Protein AF-A0A0D3J3M7-F1 (afdb_monomer_lite)

Organism: Emiliania huxleyi (strain CCMP1516) (NCBI:txid280463)

Sequence (146 aa):
MAPLAPAAAAPPARRPPPASMLDPGGGGSFIADHSLLAACAIFLAVKLGLDLFSSPEAFLSELDEGAAAEGKSRGFGWLQADLRMPLPPWAELQEACHLVGTHGGKYMYLCASRDMGYDGCKQSSDFSDYYGKPVYVCSGGEVGGR

Radius of gyration: 28.2 Å; chains: 1; bounding box: 50×69×70 Å

Secondary structure (DSSP, 8-state):
--PPPPPPPPPPPPPPPP---------------HHHHHHHHHHHHHHHHHHHHH-TTSGGGTSSTTT--------S-TTTS-TTSPPPPHHHHHH--EEEEEETTEEEEEESSS-SS-EEEEE-HHHHHHHTS--EEEEEEETT--

Foldseek 3Di:
DDDDDDDDDDDDDDDDDDDDDDDDDDDDDDPDDPVVVVVVVVVVVVVVVVVCVVDVPPPVVPVVVPPDDPPPVPPDADVQFDVVDPDDAPVVLAVDWAFGHDDPQWTKTKHLDDPRPFAPWDWDPRVCVVNVHTIIIGTDDGNPPD

pLDDT: mean 71.22, std 18.06, range [39.09, 94.38]

Structure (mmCIF, N/CA/C/O backbone):
data_AF-A0A0D3J3M7-F1
#
_entry.id   AF-A0A0D3J3M7-F1
#
loop_
_atom_site.group_PDB
_atom_site.id
_atom_site.type_symbol
_atom_site.label_atom_id
_atom_site.label_alt_id
_atom_site.label_comp_id
_atom_site.label_asym_id
_atom_site.label_entity_id
_atom_site.label_seq_id
_atom_site.pdbx_PDB_ins_code
_atom_site.Cartn_x
_atom_site.Cartn_y
_atom_site.Cartn_z
_atom_site.occupancy
_atom_site.B_iso_or_equiv
_atom_site.auth_seq_id
_atom_site.auth_comp_id
_atom_site.auth_asym_id
_atom_site.auth_atom_id
_atom_site.pdbx_PDB_model_num
ATOM 1 N N . MET A 1 1 ? 19.806 20.041 35.105 1.00 49.03 1 MET A N 1
ATOM 2 C CA . MET A 1 1 ? 19.601 18.826 35.921 1.00 49.03 1 MET A CA 1
ATOM 3 C C . MET A 1 1 ? 18.101 18.621 36.050 1.00 49.03 1 MET A C 1
ATOM 5 O O . MET A 1 1 ? 17.471 19.330 36.820 1.00 49.03 1 MET A O 1
ATOM 9 N N . ALA A 1 2 ? 17.524 17.772 35.200 1.00 57.91 2 ALA A N 1
ATOM 10 C CA . ALA A 1 2 ? 16.089 17.491 35.154 1.00 57.91 2 ALA A CA 1
ATOM 11 C C . ALA A 1 2 ? 15.846 16.063 35.682 1.00 57.91 2 ALA A C 1
ATOM 13 O O . ALA A 1 2 ? 16.634 15.178 35.340 1.00 57.91 2 ALA A O 1
ATOM 14 N N . PRO A 1 3 ? 14.829 15.829 36.530 1.00 64.31 3 PRO A N 1
ATOM 15 C CA . PRO A 1 3 ? 14.579 14.510 37.099 1.00 64.31 3 PRO A CA 1
ATOM 16 C C . PRO A 1 3 ? 13.904 13.560 36.096 1.00 64.31 3 PRO A C 1
ATOM 18 O O . PRO A 1 3 ? 12.972 13.928 35.385 1.00 64.31 3 PRO A O 1
ATOM 21 N N . LEU A 1 4 ? 14.408 12.324 36.081 1.00 52.59 4 LEU A N 1
ATOM 22 C CA . LEU A 1 4 ? 13.904 11.159 35.353 1.00 52.59 4 LEU A CA 1
ATOM 23 C C . LEU A 1 4 ? 12.520 10.747 35.880 1.00 52.59 4 LEU A C 1
ATOM 25 O O . LEU A 1 4 ? 12.357 10.520 37.079 1.00 52.59 4 LEU A O 1
ATOM 29 N N . ALA A 1 5 ? 11.541 10.618 34.983 1.00 60.12 5 ALA A N 1
ATOM 30 C CA . ALA A 1 5 ? 10.228 10.052 35.286 1.00 60.12 5 ALA A CA 1
ATOM 31 C C . ALA A 1 5 ? 10.252 8.506 35.194 1.00 60.12 5 ALA A C 1
ATOM 33 O O . ALA A 1 5 ? 10.939 7.964 34.324 1.00 60.12 5 ALA A O 1
ATOM 34 N N . PRO A 1 6 ? 9.523 7.788 36.072 1.00 59.91 6 PRO A N 1
ATOM 35 C CA . PRO A 1 6 ? 9.540 6.328 36.146 1.00 59.91 6 PRO A CA 1
ATOM 36 C C . PRO A 1 6 ? 8.666 5.628 35.090 1.00 59.91 6 PRO A C 1
ATOM 38 O O . PRO A 1 6 ? 7.642 6.139 34.640 1.00 59.91 6 PRO A O 1
ATOM 41 N N . ALA A 1 7 ? 9.104 4.415 34.749 1.00 52.44 7 ALA A N 1
ATOM 42 C CA . ALA A 1 7 ? 8.549 3.493 33.767 1.00 52.44 7 ALA A CA 1
ATOM 43 C C . ALA A 1 7 ? 7.075 3.121 34.017 1.00 52.44 7 ALA A C 1
ATOM 45 O O . ALA A 1 7 ? 6.712 2.640 35.091 1.00 52.44 7 ALA A O 1
ATOM 46 N N . ALA A 1 8 ? 6.244 3.279 32.984 1.00 56.56 8 ALA A N 1
ATOM 47 C CA . ALA A 1 8 ? 4.877 2.775 32.955 1.00 56.56 8 ALA A CA 1
ATOM 48 C C . ALA A 1 8 ? 4.870 1.280 32.589 1.00 56.56 8 ALA A C 1
ATOM 50 O O . ALA A 1 8 ? 5.411 0.867 31.565 1.00 56.56 8 ALA A O 1
ATOM 51 N N . ALA A 1 9 ? 4.267 0.479 33.467 1.00 51.09 9 ALA A N 1
ATOM 52 C CA . ALA A 1 9 ? 4.138 -0.966 33.359 1.00 51.09 9 ALA A CA 1
ATOM 53 C C . ALA A 1 9 ? 3.208 -1.395 32.208 1.00 51.09 9 ALA A C 1
ATOM 55 O O . ALA A 1 9 ? 2.145 -0.813 31.995 1.00 51.09 9 ALA A O 1
ATOM 56 N N . ALA A 1 10 ? 3.608 -2.450 31.496 1.00 59.97 10 ALA A N 1
ATOM 57 C CA . ALA A 1 10 ? 2.855 -3.062 30.407 1.00 59.97 10 ALA A CA 1
ATOM 58 C C . ALA A 1 10 ? 1.623 -3.851 30.918 1.00 59.97 10 ALA A C 1
ATOM 60 O O . ALA A 1 10 ? 1.717 -4.522 31.950 1.00 59.97 10 ALA A O 1
ATOM 61 N N . PRO A 1 11 ? 0.481 -3.831 30.203 1.00 68.56 11 PRO A N 1
ATOM 62 C CA . PRO A 1 11 ? -0.681 -4.657 30.528 1.00 68.56 11 PRO A CA 1
ATOM 63 C C . PRO A 1 11 ? -0.489 -6.139 30.125 1.00 68.56 11 PRO A C 1
ATOM 65 O O . PRO A 1 11 ? 0.181 -6.427 29.130 1.00 68.56 11 PRO A O 1
ATOM 68 N N . PRO A 1 12 ? -1.088 -7.101 30.858 1.00 64.56 12 PRO A N 1
ATOM 69 C CA . PRO A 1 12 ? -0.933 -8.534 30.599 1.00 64.56 12 PRO A CA 1
ATOM 70 C C . PRO A 1 12 ? -1.710 -9.031 29.366 1.00 64.56 12 PRO A C 1
ATOM 72 O O . PRO A 1 12 ? -2.859 -8.656 29.121 1.00 64.56 12 PRO A O 1
ATOM 75 N N . ALA A 1 13 ? -1.074 -9.951 28.637 1.00 54.97 13 ALA A N 1
ATOM 76 C CA . ALA A 1 13 ? -1.594 -10.660 27.472 1.00 54.97 13 ALA A CA 1
ATOM 77 C C . ALA A 1 13 ? -2.839 -11.513 27.795 1.00 54.97 13 ALA A C 1
ATOM 79 O O . ALA A 1 13 ? -2.840 -12.316 28.731 1.00 54.97 13 ALA A O 1
ATOM 80 N N . ARG A 1 14 ? -3.893 -11.382 26.978 1.00 61.34 14 ARG A N 1
ATOM 81 C CA . ARG A 1 14 ? -5.085 -12.245 27.016 1.00 61.34 14 ARG A CA 1
ATOM 82 C C . ARG A 1 14 ? -4.845 -13.500 26.169 1.00 61.34 14 ARG A C 1
ATOM 84 O O . ARG A 1 14 ? -4.443 -13.401 25.016 1.00 61.34 14 ARG A O 1
ATOM 91 N N . ARG A 1 15 ? -5.089 -14.676 26.756 1.00 59.69 15 ARG A N 1
ATOM 92 C CA . ARG A 1 15 ? -5.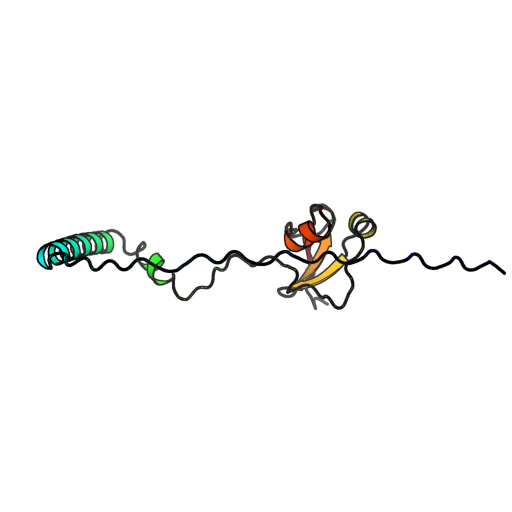020 -15.990 26.092 1.00 59.69 15 ARG A CA 1
ATOM 93 C C . ARG A 1 15 ? -6.269 -16.247 25.225 1.00 59.69 15 ARG A C 1
ATOM 95 O O . ARG A 1 15 ? -7.350 -15.812 25.623 1.00 59.69 15 ARG A O 1
ATOM 102 N N . PRO A 1 16 ? -6.151 -16.983 24.105 1.00 62.44 16 PRO A N 1
ATOM 103 C CA . PRO A 1 16 ? -7.293 -17.441 23.312 1.00 62.44 16 PRO A CA 1
ATOM 104 C C . PRO A 1 16 ? -8.012 -18.651 23.954 1.00 62.44 16 PRO A C 1
ATOM 106 O O . PRO A 1 16 ? -7.370 -19.432 24.663 1.00 62.44 16 PRO A O 1
ATOM 109 N N . PRO A 1 17 ? -9.323 -18.840 23.701 1.00 66.12 17 PRO A N 1
ATOM 110 C CA . PRO A 1 17 ? -10.049 -20.059 24.063 1.00 66.12 17 PRO A CA 1
ATOM 111 C C . PRO A 1 17 ? -9.758 -21.224 23.086 1.00 66.12 17 PRO A C 1
ATOM 113 O O . PRO A 1 17 ? -9.597 -20.982 21.888 1.00 66.12 17 PRO A O 1
ATOM 116 N N . PRO A 1 18 ? -9.714 -22.488 23.557 1.00 51.22 18 PRO A N 1
ATOM 117 C CA . PRO A 1 18 ? -9.578 -23.660 22.695 1.00 51.22 18 PRO A CA 1
ATOM 118 C C . PRO A 1 18 ? -10.914 -24.208 22.154 1.00 51.22 18 PRO A C 1
ATOM 120 O O . PRO A 1 18 ? -11.889 -24.329 22.886 1.00 51.22 18 PRO A O 1
ATOM 123 N N . ALA A 1 19 ? -10.839 -24.619 20.882 1.00 49.69 19 ALA A N 1
ATOM 124 C CA . ALA A 1 19 ? -11.473 -25.757 20.200 1.00 49.69 19 ALA A CA 1
ATOM 125 C C . ALA A 1 19 ? -13.006 -25.942 20.214 1.00 49.69 19 ALA A C 1
ATOM 127 O O . ALA A 1 19 ? -13.658 -26.091 21.242 1.00 49.69 19 ALA A O 1
ATOM 128 N N . SER A 1 20 ? -13.556 -26.156 19.016 1.00 58.09 20 SER A N 1
ATOM 129 C CA . SER A 1 20 ? -14.679 -27.075 18.826 1.00 58.09 20 SER A CA 1
ATOM 130 C C . SER A 1 20 ? -14.367 -28.016 17.665 1.00 58.09 20 SER A C 1
ATOM 132 O O . SER A 1 20 ? -13.964 -27.602 16.582 1.00 58.09 20 SER A O 1
ATOM 134 N N . MET A 1 21 ? -14.494 -29.293 17.995 1.00 54.81 21 MET A N 1
ATOM 135 C CA . MET A 1 21 ? -14.200 -30.514 17.264 1.00 54.81 21 MET A CA 1
ATOM 136 C C . MET A 1 21 ? -15.560 -31.172 17.006 1.00 54.81 21 MET A C 1
ATOM 138 O O . MET A 1 21 ? -16.250 -31.466 17.975 1.00 54.81 21 MET A O 1
ATOM 142 N N . LEU A 1 22 ? -15.952 -31.358 15.744 1.00 53.22 22 LEU A N 1
ATOM 143 C CA . LEU A 1 22 ? -17.143 -32.104 15.289 1.00 53.22 22 LEU A CA 1
ATOM 144 C C . LEU A 1 22 ? -16.777 -32.665 13.898 1.00 53.22 22 LEU A C 1
ATOM 146 O O . LEU A 1 22 ? -16.536 -31.878 12.989 1.00 53.22 22 LEU A O 1
ATOM 150 N N . ASP A 1 23 ? -16.333 -33.914 13.761 1.00 48.03 23 ASP A N 1
ATOM 151 C CA . ASP A 1 23 ? -17.043 -35.214 13.711 1.00 48.03 23 ASP A CA 1
ATOM 152 C C . ASP A 1 23 ? -17.206 -35.709 12.248 1.00 48.03 23 ASP A C 1
ATOM 154 O O . ASP A 1 23 ? -17.816 -35.009 11.436 1.00 48.03 23 ASP A O 1
ATOM 158 N N . PRO A 1 24 ? -16.621 -36.869 11.873 1.00 56.09 24 PRO A N 1
ATOM 159 C CA . PRO A 1 24 ? -16.755 -37.483 10.557 1.00 56.09 24 PRO A CA 1
ATOM 160 C C . PRO A 1 24 ? -17.719 -38.681 10.598 1.00 56.09 24 PRO A C 1
ATOM 162 O O . PRO A 1 24 ? -17.445 -39.693 11.241 1.00 56.09 24 PRO A O 1
ATOM 165 N N . GLY A 1 25 ? -18.806 -38.644 9.827 1.00 44.34 25 GLY A N 1
ATOM 166 C CA . GLY A 1 25 ? -19.678 -39.812 9.708 1.00 44.34 25 GLY A CA 1
ATOM 167 C C . GLY A 1 25 ? -20.760 -39.660 8.650 1.00 44.34 25 GLY A C 1
ATOM 168 O O . GLY A 1 25 ? -21.685 -38.875 8.811 1.00 44.34 25 GLY A O 1
ATOM 169 N N . GLY A 1 26 ? -20.667 -40.442 7.573 1.00 39.12 26 GLY A N 1
ATOM 170 C CA . GLY A 1 26 ? -21.707 -40.474 6.545 1.00 39.12 26 GLY A CA 1
ATOM 171 C C . GLY A 1 26 ? -21.385 -41.390 5.373 1.00 39.12 26 GLY A C 1
ATOM 172 O O . GLY A 1 26 ? -21.255 -40.925 4.247 1.00 39.12 26 GLY A O 1
ATOM 173 N N . GLY A 1 27 ? -21.227 -42.690 5.635 1.00 48.22 27 GLY A N 1
ATOM 174 C CA . GLY A 1 27 ? -21.214 -43.704 4.584 1.00 48.22 27 GLY A CA 1
ATOM 175 C C . GLY A 1 27 ? -22.605 -43.877 3.967 1.00 48.22 27 GLY A C 1
ATOM 176 O O . GLY A 1 27 ? -23.600 -43.958 4.681 1.00 48.22 27 GLY A O 1
ATOM 177 N N . GLY A 1 28 ? -22.661 -43.975 2.641 1.00 39.88 28 GLY A N 1
ATOM 178 C CA . GLY A 1 28 ? -23.870 -44.312 1.897 1.00 39.88 28 GLY A CA 1
ATOM 179 C C . GLY A 1 28 ? -23.510 -44.993 0.584 1.00 39.88 28 GLY A C 1
ATOM 180 O O . GLY A 1 28 ? -23.265 -44.330 -0.417 1.00 39.88 28 GLY A O 1
ATOM 181 N N . SER A 1 29 ? -23.453 -46.327 0.600 1.00 49.53 29 SER A N 1
ATOM 182 C CA . SER A 1 29 ? -23.486 -47.137 -0.621 1.00 49.53 29 SER A CA 1
ATOM 183 C C . SER A 1 29 ? -24.867 -47.011 -1.255 1.00 49.53 29 SER A C 1
ATOM 185 O O . SER A 1 29 ? -25.846 -47.477 -0.679 1.00 49.53 29 SER A O 1
ATOM 187 N N . PHE A 1 30 ? -24.940 -46.424 -2.447 1.00 50.72 30 PHE A N 1
ATOM 188 C CA . PHE A 1 30 ? -26.102 -46.541 -3.322 1.00 50.72 30 PHE A CA 1
ATOM 189 C C . PHE A 1 30 ? -25.748 -47.495 -4.459 1.00 50.72 30 PHE A C 1
ATOM 191 O O . PHE A 1 30 ? -25.035 -47.149 -5.397 1.00 50.72 30 PHE A O 1
ATOM 198 N N . ILE A 1 31 ? -26.242 -48.725 -4.338 1.00 52.97 31 ILE A N 1
ATOM 199 C CA . ILE A 1 31 ? -26.387 -49.644 -5.462 1.00 52.97 31 ILE A CA 1
ATOM 200 C C . ILE A 1 31 ? -27.482 -49.022 -6.336 1.00 52.97 31 ILE A C 1
ATOM 202 O O . ILE A 1 31 ? -28.649 -49.040 -5.954 1.00 52.97 31 ILE A O 1
ATOM 206 N N . ALA A 1 32 ? -27.099 -48.396 -7.447 1.00 50.72 32 ALA A N 1
ATOM 207 C CA . ALA A 1 32 ? -28.024 -47.820 -8.417 1.00 50.72 32 ALA A CA 1
ATOM 208 C C . ALA A 1 32 ? -27.723 -48.404 -9.804 1.00 50.72 32 ALA A C 1
ATOM 210 O O . ALA A 1 32 ? -26.625 -48.260 -10.340 1.00 50.72 32 ALA A O 1
ATOM 211 N N . ASP A 1 33 ? -28.718 -49.113 -10.324 1.00 55.00 33 ASP A N 1
ATOM 212 C CA . ASP A 1 33 ? -28.865 -49.748 -11.629 1.00 55.00 33 ASP A CA 1
ATOM 213 C C . ASP A 1 33 ? -27.946 -49.254 -12.765 1.00 55.00 33 ASP A C 1
ATOM 215 O O . ASP A 1 33 ? -28.078 -48.143 -13.288 1.00 55.00 33 ASP A O 1
ATOM 219 N N . HIS A 1 34 ? -27.087 -50.157 -13.255 1.00 52.59 34 HIS A N 1
ATOM 220 C CA . HIS A 1 34 ? -26.208 -49.943 -14.413 1.00 52.59 34 HIS A CA 1
ATOM 221 C C . HIS A 1 34 ? -26.947 -49.499 -15.693 1.00 52.59 34 HIS A C 1
ATOM 223 O O . HIS A 1 34 ? -26.348 -48.847 -16.547 1.00 52.59 34 HIS A O 1
ATOM 229 N N . SER A 1 35 ? -28.239 -49.811 -15.839 1.00 58.44 35 SER A N 1
ATOM 230 C CA . SER A 1 35 ? -29.034 -49.443 -17.020 1.00 58.44 35 SER A CA 1
ATOM 231 C C . SER A 1 35 ? -29.440 -47.966 -17.043 1.00 58.44 35 SER A C 1
ATOM 233 O O . SER A 1 35 ? -29.474 -47.357 -18.111 1.00 58.44 35 SER A O 1
ATOM 235 N N . LEU A 1 36 ? -29.695 -47.367 -15.876 1.00 55.12 36 LEU A N 1
ATOM 236 C CA . LEU A 1 36 ? -29.996 -45.935 -15.747 1.00 55.12 36 LEU A CA 1
ATOM 237 C C . LEU A 1 36 ? -28.728 -45.095 -15.905 1.00 55.12 36 LEU A C 1
ATOM 239 O O . LEU A 1 36 ? -28.738 -44.068 -16.580 1.00 55.12 36 LEU A O 1
ATOM 243 N N . LEU A 1 37 ? -27.618 -45.585 -15.353 1.00 56.72 37 LEU A N 1
ATOM 244 C CA . LEU A 1 37 ? -26.304 -44.959 -15.484 1.00 56.72 37 LEU A CA 1
ATOM 245 C C . LEU A 1 37 ? -25.835 -44.945 -16.948 1.00 56.72 37 LEU A C 1
ATOM 247 O O . LEU A 1 37 ? -25.355 -43.921 -17.428 1.00 56.72 37 LEU A O 1
ATOM 251 N N . ALA A 1 38 ? -26.061 -46.038 -17.687 1.00 57.00 38 ALA A N 1
ATOM 252 C CA . ALA A 1 38 ? -25.773 -46.108 -19.119 1.00 57.00 38 ALA A CA 1
ATOM 253 C C . ALA A 1 38 ? -26.654 -45.155 -19.946 1.00 57.00 38 ALA A C 1
ATOM 255 O O . ALA A 1 38 ? -26.145 -44.465 -20.827 1.00 57.00 38 ALA A O 1
ATOM 256 N N . ALA A 1 39 ? -27.955 -45.063 -19.648 1.00 60.50 39 ALA A N 1
ATOM 257 C CA . ALA A 1 39 ? -28.854 -44.135 -20.337 1.00 60.50 39 ALA A CA 1
ATOM 258 C C . ALA A 1 39 ? -28.471 -42.665 -20.084 1.00 60.50 39 ALA A C 1
ATOM 260 O O . ALA A 1 39 ? -28.416 -41.881 -21.033 1.00 60.50 39 ALA A O 1
ATOM 261 N N . CYS A 1 40 ? -28.133 -42.306 -18.839 1.00 63.06 40 CYS A N 1
ATOM 262 C CA . CYS A 1 40 ? -27.601 -40.984 -18.500 1.00 63.06 40 CYS A CA 1
ATOM 263 C C . CYS A 1 40 ? -26.273 -40.707 -19.209 1.00 63.06 40 CYS A C 1
ATOM 265 O O . CYS A 1 40 ? -26.109 -39.631 -19.773 1.00 63.06 40 CYS A O 1
ATOM 267 N N . ALA A 1 41 ? -25.348 -41.670 -19.240 1.00 69.88 41 ALA A N 1
ATOM 268 C CA . ALA A 1 41 ? -24.064 -41.504 -19.917 1.00 69.88 41 ALA A CA 1
ATOM 269 C C . ALA A 1 41 ? -24.236 -41.274 -21.426 1.00 69.88 41 ALA A C 1
ATOM 271 O O . ALA A 1 41 ? -23.571 -40.410 -21.987 1.00 69.88 41 ALA A O 1
ATOM 272 N N . ILE A 1 42 ? -25.165 -41.984 -22.077 1.00 72.19 42 ILE A N 1
ATOM 273 C CA . ILE A 1 42 ? -25.464 -41.788 -23.502 1.00 72.19 42 ILE A CA 1
ATOM 274 C C . ILE A 1 42 ? -26.127 -40.428 -23.734 1.00 72.19 42 ILE A C 1
ATOM 276 O O . ILE A 1 42 ? -25.725 -39.713 -24.646 1.00 72.19 42 ILE A O 1
ATOM 280 N N . PHE A 1 43 ? -27.102 -40.027 -22.911 1.00 70.75 43 PHE A N 1
ATOM 281 C CA . PHE A 1 43 ? -27.743 -38.715 -23.050 1.00 70.75 43 PHE A CA 1
ATOM 282 C C . PHE A 1 43 ? -26.762 -37.562 -22.827 1.00 70.75 43 PHE A C 1
ATOM 284 O O . PHE A 1 43 ? -26.769 -36.606 -23.600 1.00 70.75 43 PHE A O 1
ATOM 291 N N . LEU A 1 44 ? -25.896 -37.671 -21.815 1.00 71.25 44 LEU A N 1
ATOM 292 C CA . LEU A 1 44 ? -24.828 -36.708 -21.560 1.00 71.25 44 LEU A CA 1
ATOM 293 C C . LEU A 1 44 ? -23.825 -36.691 -22.713 1.00 71.25 44 LEU A C 1
ATOM 295 O O . LEU A 1 44 ? -23.482 -35.611 -23.169 1.00 71.25 44 LEU A O 1
ATOM 299 N N . ALA A 1 45 ? -23.418 -37.846 -23.246 1.00 72.50 45 ALA A N 1
ATOM 300 C CA . ALA A 1 45 ? -22.498 -37.918 -24.380 1.00 72.50 45 ALA A CA 1
ATOM 301 C C . ALA A 1 45 ? -23.101 -37.348 -25.674 1.00 72.50 45 ALA A C 1
ATOM 303 O O . ALA A 1 45 ? -22.406 -36.663 -26.418 1.00 72.50 45 ALA A O 1
ATOM 304 N N . VAL A 1 46 ? -24.391 -37.582 -25.942 1.00 73.81 46 VAL A N 1
ATOM 305 C CA . VAL A 1 46 ? -25.088 -37.012 -27.107 1.00 73.81 46 VAL A CA 1
ATOM 306 C C . VAL A 1 46 ? -25.280 -35.506 -26.940 1.00 73.81 46 VAL A C 1
ATOM 308 O O . VAL A 1 46 ? -25.116 -34.773 -27.912 1.00 73.81 46 VAL A O 1
ATOM 311 N N . LYS A 1 47 ? -25.578 -35.028 -25.724 1.00 70.06 47 LYS A N 1
ATOM 312 C CA . LYS A 1 47 ? -25.655 -33.593 -25.423 1.00 70.06 47 LYS A CA 1
ATOM 313 C C . LYS A 1 47 ? -24.296 -32.914 -25.560 1.00 70.06 47 LYS A C 1
ATOM 315 O O . LYS A 1 47 ? -24.169 -32.036 -26.401 1.00 70.06 47 LYS A O 1
ATOM 320 N N . LEU A 1 48 ? -23.276 -33.416 -24.863 1.00 62.81 48 LEU A N 1
ATOM 321 C CA . LEU A 1 48 ? -21.890 -32.958 -24.986 1.00 62.81 48 LEU A CA 1
ATOM 322 C C . LEU A 1 48 ? -21.423 -32.982 -26.446 1.00 62.81 48 LEU A C 1
ATOM 324 O O . LEU A 1 48 ? -20.837 -32.013 -26.906 1.00 62.81 48 LEU A O 1
ATOM 328 N N . GLY A 1 49 ? -21.727 -34.043 -27.199 1.00 65.06 49 GLY A N 1
ATOM 329 C CA . GLY A 1 49 ? -21.370 -34.161 -28.614 1.00 65.06 49 GLY A CA 1
ATOM 330 C C . GLY A 1 49 ? -22.074 -33.148 -29.523 1.00 65.06 49 GLY A C 1
ATOM 331 O O . GLY A 1 49 ? -21.439 -32.608 -30.429 1.00 65.06 49 GLY A O 1
ATOM 332 N N . LEU A 1 50 ? -23.359 -32.853 -29.286 1.00 61.12 50 LEU A N 1
ATOM 333 C CA . LEU A 1 50 ? -24.070 -31.802 -30.025 1.00 61.12 50 LEU A CA 1
ATOM 334 C C . LEU A 1 50 ? -23.557 -30.402 -29.664 1.00 61.12 50 LEU A C 1
ATOM 336 O O . LEU A 1 50 ? -23.397 -29.571 -30.558 1.00 61.12 50 LEU A O 1
ATOM 340 N N . ASP A 1 51 ? -23.276 -30.149 -28.386 1.00 54.81 51 ASP A N 1
ATOM 341 C CA . ASP A 1 51 ? -22.750 -28.866 -27.912 1.00 54.81 51 ASP A CA 1
ATOM 342 C C . ASP A 1 51 ? -21.314 -28.623 -28.435 1.00 54.81 51 ASP A C 1
ATOM 344 O O . ASP A 1 51 ? -20.999 -27.518 -28.883 1.00 54.81 51 ASP A O 1
ATOM 348 N N . LEU A 1 52 ? -20.482 -29.672 -28.527 1.00 56.34 52 LEU A N 1
ATOM 349 C CA . LEU A 1 52 ? -19.147 -29.637 -29.151 1.00 56.34 52 LEU A CA 1
ATOM 350 C C . LEU A 1 52 ? -19.187 -29.336 -30.656 1.00 56.34 52 LEU A C 1
ATOM 352 O O . LEU A 1 52 ? -18.300 -28.654 -31.168 1.00 56.34 52 LEU A O 1
ATOM 356 N N . PHE A 1 53 ? -20.200 -29.827 -31.376 1.00 54.81 53 PHE A N 1
ATOM 357 C CA . PHE A 1 53 ? -20.346 -29.540 -32.806 1.00 54.81 53 PHE A CA 1
ATOM 358 C C . PHE A 1 53 ? -20.914 -28.135 -33.064 1.00 54.81 53 PHE A C 1
ATOM 360 O O . PHE A 1 53 ? -20.631 -27.540 -34.103 1.00 54.81 53 PHE A O 1
ATOM 367 N N . SER A 1 54 ? -21.695 -27.589 -32.125 1.00 50.47 54 SER A N 1
ATOM 368 C CA . SER A 1 54 ? -22.343 -26.286 -32.290 1.00 50.47 54 SER A CA 1
ATOM 369 C C . SER A 1 54 ? -21.497 -25.095 -31.821 1.00 50.47 54 SER A C 1
ATOM 371 O O . SER A 1 54 ? -21.780 -23.979 -32.255 1.00 50.47 54 SER A O 1
ATOM 373 N N . SER A 1 55 ? -20.490 -25.286 -30.957 1.00 50.59 55 SER A N 1
ATOM 374 C CA . SER A 1 55 ? -19.609 -24.195 -30.508 1.00 50.59 55 SER A CA 1
ATOM 375 C C . SER A 1 55 ? -18.263 -24.711 -29.962 1.00 50.59 55 SER A C 1
ATOM 377 O O . SER A 1 55 ? -18.108 -24.897 -28.752 1.00 50.59 55 SER A O 1
ATOM 379 N N . PRO A 1 56 ? -17.246 -24.931 -30.814 1.00 51.47 56 PRO A N 1
ATOM 380 C CA . PRO A 1 56 ? -15.931 -25.395 -30.361 1.00 51.47 56 PRO A CA 1
ATOM 381 C C . PRO A 1 56 ? -15.171 -24.371 -29.493 1.00 51.47 56 PRO A C 1
ATOM 383 O O . PRO A 1 56 ? -14.155 -24.723 -28.901 1.00 51.47 56 PRO A O 1
ATOM 386 N N . GLU A 1 57 ? -15.650 -23.126 -29.374 1.00 54.41 57 GLU A N 1
ATOM 387 C CA . GLU A 1 57 ? -15.015 -22.091 -28.541 1.00 54.41 57 GLU A CA 1
ATOM 388 C C . GLU A 1 57 ? -15.393 -22.165 -27.052 1.00 54.41 57 GLU A C 1
ATOM 390 O O . GLU A 1 57 ? -14.704 -21.574 -26.227 1.00 54.41 57 GLU A O 1
ATOM 395 N N . ALA A 1 58 ? -16.442 -22.907 -26.677 1.00 52.84 58 ALA A N 1
ATOM 396 C CA . ALA A 1 58 ? -16.907 -22.960 -25.286 1.00 52.84 58 ALA A CA 1
ATOM 397 C C . ALA A 1 58 ? -16.232 -24.056 -24.434 1.00 52.84 58 ALA A C 1
ATOM 399 O O . ALA A 1 58 ? -16.236 -23.969 -23.211 1.00 52.84 58 ALA A O 1
ATOM 400 N N . PHE A 1 59 ? -15.634 -25.083 -25.051 1.00 48.16 59 PHE A N 1
ATOM 401 C CA . PHE A 1 59 ? -15.128 -26.257 -24.319 1.00 48.16 59 PHE A CA 1
ATOM 402 C C . PHE A 1 59 ? -13.640 -26.173 -23.933 1.00 48.16 59 PHE A C 1
ATOM 404 O O . PHE A 1 59 ? -13.181 -26.900 -23.055 1.00 48.16 59 PHE A O 1
ATOM 411 N N . LEU A 1 60 ? -12.873 -25.254 -24.528 1.00 51.59 60 LEU A N 1
ATOM 412 C CA . LEU A 1 60 ? -11.490 -24.996 -24.101 1.00 51.59 60 LEU A CA 1
ATOM 413 C C . LEU A 1 60 ? -11.399 -24.220 -22.776 1.00 51.59 60 LEU A C 1
ATOM 415 O O . LEU A 1 60 ? -10.302 -24.040 -22.260 1.00 51.59 60 LEU A O 1
ATOM 419 N N . SER A 1 61 ? -12.526 -23.786 -22.204 1.00 46.69 61 SER A N 1
ATOM 420 C CA . SER A 1 61 ? -12.552 -23.048 -20.937 1.00 46.69 61 SER A CA 1
ATOM 421 C C . SER A 1 61 ? -12.665 -23.930 -19.688 1.00 46.69 61 SER A C 1
ATOM 423 O O . SER A 1 61 ? -12.404 -23.430 -18.603 1.00 46.69 61 SER A O 1
ATOM 425 N N . GLU A 1 62 ? -13.025 -25.215 -19.803 1.00 53.62 62 GLU A N 1
ATOM 426 C CA . GLU A 1 62 ? -13.327 -26.057 -18.623 1.00 53.62 62 GLU A CA 1
ATOM 427 C C . GLU A 1 62 ? -12.219 -27.072 -18.269 1.00 53.62 62 GLU A C 1
ATOM 429 O O . GLU A 1 62 ? -12.192 -27.606 -17.165 1.00 53.62 62 GLU A O 1
ATOM 434 N N . LEU A 1 63 ? -11.249 -27.307 -19.164 1.00 49.66 63 LEU A N 1
ATOM 435 C CA . LEU A 1 63 ? -10.072 -28.156 -18.894 1.00 49.66 63 LEU A CA 1
ATOM 436 C C . LEU A 1 63 ? -8.833 -27.375 -18.416 1.00 49.66 63 LEU A C 1
ATOM 438 O O . LEU A 1 63 ? -7.810 -27.991 -18.121 1.00 49.66 63 LEU A O 1
ATOM 442 N N . ASP A 1 64 ? -8.928 -26.047 -18.288 1.00 45.66 64 ASP A N 1
ATOM 443 C CA . ASP A 1 64 ? -7.897 -25.207 -17.652 1.00 45.66 64 ASP A CA 1
ATOM 444 C C . ASP A 1 64 ? -8.141 -25.020 -16.138 1.00 45.66 64 ASP A C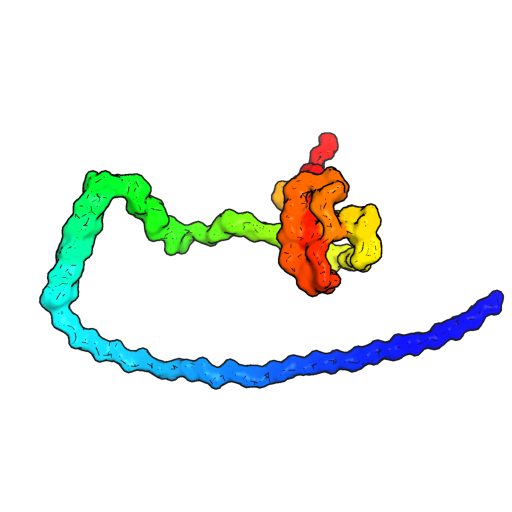 1
ATOM 446 O O . ASP A 1 64 ? -7.359 -24.385 -15.440 1.00 45.66 64 ASP A O 1
ATOM 450 N N . GLU A 1 65 ? -9.177 -25.638 -15.563 1.00 54.44 65 GLU A N 1
ATOM 451 C CA . GLU A 1 65 ? -9.472 -25.547 -14.126 1.00 54.44 65 GLU A CA 1
ATOM 452 C C . GLU A 1 65 ? -8.791 -26.680 -13.333 1.00 54.44 65 GLU A C 1
ATOM 454 O O . GLU A 1 65 ? -9.408 -27.462 -12.612 1.00 54.44 65 GLU A O 1
ATOM 459 N N . GLY A 1 66 ? -7.473 -26.802 -13.511 1.00 46.97 66 GLY A N 1
ATOM 460 C CA . GLY A 1 66 ? -6.651 -27.802 -12.818 1.00 46.97 66 GLY A CA 1
ATOM 461 C C . GLY A 1 66 ? -5.163 -27.469 -12.690 1.00 46.97 66 GLY A C 1
ATOM 462 O O . GLY A 1 66 ? -4.455 -28.150 -11.947 1.00 46.97 66 GLY A O 1
ATOM 463 N N . ALA A 1 67 ? -4.672 -26.423 -13.366 1.00 47.56 67 ALA A N 1
ATOM 464 C CA . ALA A 1 67 ? -3.263 -26.018 -13.291 1.00 47.56 67 ALA A CA 1
ATOM 465 C C . ALA A 1 67 ? -3.004 -24.512 -13.492 1.00 47.56 67 ALA A C 1
ATOM 467 O O . ALA A 1 67 ? -1.848 -24.112 -13.621 1.00 47.56 67 ALA A O 1
ATOM 468 N N . ALA A 1 68 ? -4.031 -23.660 -13.453 1.00 43.62 68 ALA A N 1
ATOM 469 C CA . ALA A 1 68 ? -3.863 -22.216 -13.364 1.00 43.62 68 ALA A CA 1
ATOM 470 C C . ALA A 1 68 ? -4.309 -21.757 -11.974 1.00 43.62 68 ALA A C 1
ATOM 472 O O . ALA A 1 68 ? -5.488 -21.549 -11.699 1.00 43.62 68 ALA A O 1
ATOM 473 N N . ALA A 1 69 ? -3.345 -21.617 -11.063 1.00 44.62 69 ALA A N 1
ATOM 474 C CA . ALA A 1 69 ? -3.551 -20.832 -9.860 1.00 44.62 69 ALA A CA 1
ATOM 475 C C . ALA A 1 69 ? -4.076 -19.453 -10.279 1.00 44.62 69 ALA A C 1
ATOM 477 O O . ALA A 1 69 ? -3.347 -18.662 -10.871 1.00 44.62 69 ALA A O 1
ATOM 478 N N . GLU A 1 70 ? -5.354 -19.229 -9.995 1.00 39.75 70 GLU A N 1
ATOM 479 C CA . GLU A 1 70 ? -6.047 -17.959 -9.866 1.00 39.75 70 GLU A CA 1
ATOM 480 C C . GLU A 1 70 ? -5.109 -16.745 -9.969 1.00 39.75 70 GLU A C 1
ATOM 482 O O . GLU A 1 70 ? -4.537 -16.265 -8.989 1.00 39.75 70 GLU A O 1
ATOM 487 N N . GLY A 1 71 ? -4.973 -16.212 -11.181 1.00 39.09 71 GLY A N 1
ATOM 488 C CA . GLY A 1 71 ? -4.293 -14.950 -11.437 1.00 39.09 71 GLY A CA 1
ATOM 489 C C . GLY A 1 71 ? -5.121 -13.741 -10.995 1.00 39.09 71 GLY A C 1
ATOM 490 O O . GLY A 1 71 ? -5.018 -12.688 -11.619 1.00 39.09 71 GLY A O 1
ATOM 491 N N . LYS A 1 72 ? -5.942 -13.838 -9.933 1.00 42.94 72 LYS A N 1
ATOM 492 C CA . LYS A 1 72 ? -6.319 -12.633 -9.184 1.00 42.94 72 LYS A CA 1
ATOM 493 C C . LYS A 1 72 ? -5.000 -12.080 -8.687 1.00 42.94 72 LYS A C 1
ATOM 495 O O . LYS A 1 72 ? -4.396 -12.686 -7.809 1.00 42.94 72 LYS A O 1
ATOM 500 N N . SER A 1 73 ? -4.519 -10.994 -9.292 1.00 48.97 73 SER A N 1
ATOM 501 C CA . SER A 1 73 ? -3.275 -10.340 -8.897 1.00 48.97 73 SER A CA 1
ATOM 502 C C . SER A 1 73 ? -3.317 -10.146 -7.386 1.00 48.97 73 SER A C 1
ATOM 504 O O . SER A 1 73 ? -4.029 -9.259 -6.910 1.00 48.97 73 SER A O 1
ATOM 506 N N . ARG A 1 74 ? -2.653 -11.036 -6.635 1.00 61.97 74 ARG A N 1
ATOM 507 C CA . ARG A 1 74 ? -2.666 -11.000 -5.176 1.00 61.97 74 ARG A CA 1
ATOM 508 C C . ARG A 1 74 ? -2.120 -9.628 -4.826 1.00 61.97 74 ARG A C 1
ATOM 510 O O . ARG A 1 74 ? -0.995 -9.301 -5.200 1.00 61.97 74 ARG A O 1
ATOM 517 N N . GLY A 1 75 ? -2.983 -8.783 -4.265 1.00 68.44 75 GLY A N 1
ATOM 518 C CA . GLY A 1 75 ? -2.625 -7.416 -3.921 1.00 68.44 75 GLY A CA 1
ATOM 519 C C . GLY A 1 75 ? -1.390 -7.417 -3.028 1.00 68.44 75 GLY A C 1
ATOM 520 O O . GLY A 1 75 ? -1.114 -8.398 -2.338 1.00 68.44 75 GLY A O 1
ATOM 521 N N . PHE A 1 76 ? -0.633 -6.326 -3.061 1.00 81.44 76 PHE A N 1
ATOM 522 C CA . PHE A 1 76 ? 0.493 -6.164 -2.154 1.00 81.44 76 PHE A CA 1
ATOM 523 C C . PHE A 1 76 ? -0.002 -6.204 -0.701 1.00 81.44 76 PHE A C 1
ATOM 525 O O . PHE A 1 76 ? -0.853 -5.395 -0.312 1.00 81.44 76 PHE A O 1
ATOM 532 N N . GLY A 1 77 ? 0.518 -7.156 0.068 1.00 83.19 77 GLY A N 1
ATOM 533 C CA . GLY A 1 77 ? 0.111 -7.435 1.440 1.00 83.19 77 GLY A CA 1
ATOM 534 C C . GLY A 1 77 ? 1.305 -7.614 2.372 1.00 83.19 77 GLY A C 1
ATOM 535 O O . GLY A 1 77 ? 2.451 -7.314 2.021 1.00 83.19 77 GLY A O 1
ATOM 536 N N . TRP A 1 78 ? 1.041 -8.125 3.573 1.00 83.38 78 TRP A N 1
ATOM 537 C CA . TRP A 1 78 ? 2.055 -8.271 4.629 1.00 83.38 78 TRP A CA 1
ATOM 538 C C . TRP A 1 78 ? 3.258 -9.131 4.238 1.00 83.38 78 TRP A C 1
ATOM 540 O O . TRP A 1 78 ? 4.368 -8.878 4.695 1.00 83.38 78 TRP A O 1
ATOM 550 N N . LEU A 1 79 ? 3.049 -10.144 3.394 1.00 82.06 79 LEU A N 1
ATOM 551 C CA . LEU A 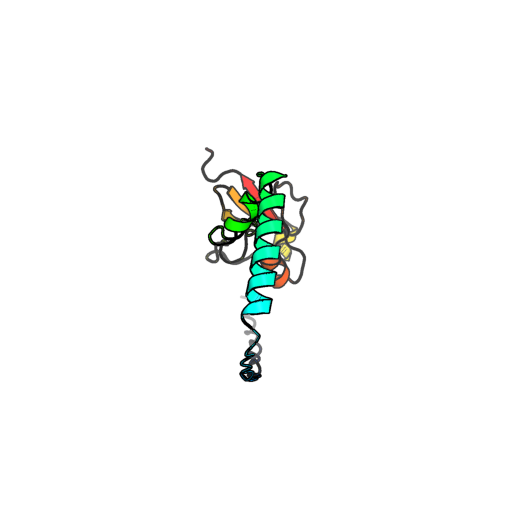1 79 ? 4.104 -11.079 2.993 1.00 82.06 79 LEU A CA 1
ATOM 552 C C . LEU A 1 79 ? 5.146 -10.440 2.068 1.00 82.06 79 LEU A C 1
ATOM 554 O O . LEU A 1 79 ? 6.276 -10.916 1.997 1.00 82.06 79 LEU A O 1
ATOM 558 N N . GLN A 1 80 ? 4.759 -9.394 1.338 1.00 85.00 80 GLN A N 1
ATOM 559 C CA . GLN A 1 80 ? 5.620 -8.673 0.401 1.00 85.00 80 GLN A CA 1
ATOM 560 C C . GLN A 1 80 ? 6.181 -7.377 1.002 1.00 85.00 80 GLN A C 1
ATOM 562 O O . GLN A 1 80 ? 7.064 -6.757 0.409 1.00 85.00 80 GLN A O 1
ATOM 567 N N . ALA A 1 81 ? 5.665 -6.964 2.161 1.00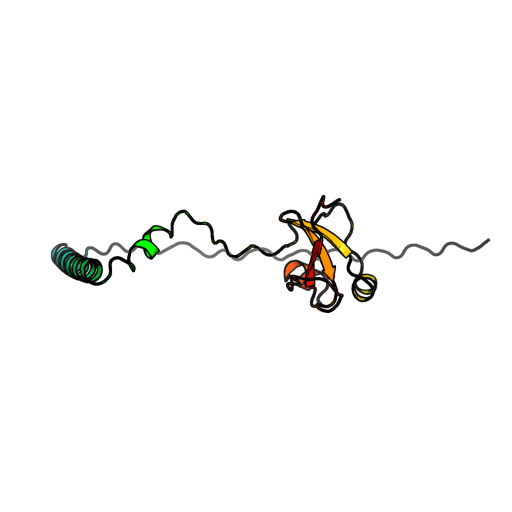 86.94 81 ALA A N 1
ATOM 568 C CA . ALA A 1 81 ? 6.148 -5.812 2.901 1.00 86.94 81 ALA A CA 1
ATOM 569 C C . ALA A 1 81 ? 7.524 -6.081 3.516 1.00 86.94 81 ALA A C 1
ATOM 571 O O . ALA A 1 81 ? 7.795 -7.168 4.032 1.00 86.94 81 ALA A O 1
ATOM 572 N N . ASP A 1 82 ? 8.395 -5.075 3.504 1.00 85.31 82 ASP A N 1
ATOM 573 C CA . ASP A 1 82 ? 9.683 -5.160 4.177 1.00 85.31 82 ASP A CA 1
ATOM 574 C C . ASP A 1 82 ? 9.518 -4.931 5.683 1.00 85.31 82 ASP A C 1
ATOM 576 O O . ASP A 1 82 ? 9.602 -3.811 6.185 1.00 85.31 82 ASP A O 1
ATOM 580 N N . LEU A 1 83 ? 9.313 -6.023 6.420 1.00 80.12 83 LEU A N 1
ATOM 581 C CA . LEU A 1 83 ? 9.134 -6.007 7.877 1.00 80.12 83 LEU A CA 1
ATOM 582 C C . LEU A 1 83 ? 10.400 -5.620 8.655 1.00 80.12 83 LEU A C 1
ATOM 584 O O . LEU A 1 83 ? 10.359 -5.509 9.881 1.00 80.12 83 LEU A O 1
ATOM 588 N N . ARG A 1 84 ? 11.542 -5.439 7.977 1.00 86.00 84 ARG A N 1
ATOM 589 C CA . ARG A 1 84 ? 12.768 -4.933 8.612 1.00 86.00 84 ARG A CA 1
ATOM 590 C C . ARG A 1 84 ? 12.644 -3.457 8.974 1.00 86.00 84 ARG A C 1
ATOM 592 O O . ARG A 1 84 ? 13.351 -3.004 9.872 1.00 86.00 84 ARG A O 1
ATOM 599 N N . MET A 1 85 ? 11.758 -2.725 8.297 1.00 80.56 85 MET A N 1
ATOM 600 C CA . MET A 1 85 ? 11.395 -1.370 8.679 1.00 80.56 85 MET A CA 1
ATOM 601 C C . MET A 1 85 ? 10.090 -1.400 9.476 1.00 80.56 85 MET A C 1
ATOM 603 O O . MET A 1 85 ? 9.104 -1.971 9.007 1.00 80.56 85 MET A O 1
ATOM 607 N N . PRO A 1 86 ? 10.058 -0.806 10.681 1.00 84.62 86 PRO A N 1
ATOM 608 C CA . PRO A 1 86 ? 8.821 -0.719 11.434 1.00 84.62 86 PRO A CA 1
ATOM 609 C C . PRO A 1 86 ? 7.802 0.097 10.641 1.00 84.62 86 PRO A C 1
ATOM 611 O O . PRO A 1 86 ? 8.140 1.100 10.010 1.00 84.62 86 PRO A O 1
ATOM 614 N N . LEU A 1 87 ? 6.544 -0.331 10.691 1.00 88.88 87 LEU A N 1
ATOM 615 C CA . LEU A 1 87 ? 5.467 0.436 10.090 1.00 88.88 87 LEU A CA 1
ATOM 616 C C . LEU A 1 87 ? 5.292 1.776 10.816 1.00 88.88 87 LEU A C 1
ATOM 618 O O . LEU A 1 87 ? 5.312 1.803 12.051 1.00 88.88 87 LEU A O 1
ATOM 622 N N . PRO A 1 88 ? 5.086 2.874 10.071 1.00 90.06 88 PRO A N 1
ATOM 623 C CA . PRO A 1 88 ? 4.908 4.195 10.656 1.00 90.06 88 PRO A CA 1
ATOM 624 C C . PRO A 1 88 ? 3.611 4.259 11.479 1.00 90.06 88 PRO A C 1
ATOM 626 O O . PRO A 1 88 ? 2.644 3.540 11.190 1.00 90.06 88 PRO A O 1
ATOM 629 N N . PRO A 1 89 ? 3.538 5.124 12.500 1.00 92.56 89 PRO A N 1
ATOM 630 C CA . PRO A 1 89 ? 2.292 5.384 13.206 1.00 92.56 89 PRO A CA 1
ATOM 631 C C . PRO A 1 89 ? 1.269 6.075 12.292 1.00 92.56 89 PRO A C 1
ATOM 633 O O . PRO A 1 89 ? 1.608 6.741 11.317 1.00 92.56 89 PRO A O 1
ATOM 636 N N . TRP A 1 90 ? -0.015 5.970 12.647 1.00 91.81 90 TRP A N 1
ATOM 637 C CA . TRP A 1 90 ? -1.113 6.546 11.857 1.00 91.81 90 TRP A CA 1
ATOM 638 C C . TRP A 1 90 ? -0.994 8.065 11.629 1.00 91.81 90 TRP A C 1
ATOM 640 O O . TRP A 1 90 ? -1.435 8.576 10.604 1.00 91.81 90 TRP A O 1
ATOM 650 N N . ALA A 1 91 ? -0.429 8.799 12.593 1.00 92.75 91 ALA A N 1
ATOM 651 C CA . ALA A 1 91 ? -0.227 10.242 12.474 1.00 92.75 91 ALA A CA 1
ATOM 652 C C . ALA A 1 91 ? 0.679 10.588 11.282 1.00 92.75 91 ALA A C 1
ATOM 654 O O . ALA A 1 91 ? 0.302 11.416 10.464 1.00 92.75 91 ALA A O 1
ATOM 655 N N . GLU A 1 92 ? 1.797 9.877 11.131 1.00 91.06 92 GLU A N 1
ATOM 656 C CA . GLU A 1 92 ? 2.756 10.094 10.042 1.00 91.06 92 GLU A CA 1
ATOM 657 C C . GLU A 1 92 ? 2.172 9.693 8.680 1.00 91.06 92 GLU A C 1
ATOM 659 O O . GLU A 1 92 ? 2.332 10.413 7.698 1.00 91.06 92 GLU A O 1
ATOM 664 N N . LEU A 1 93 ? 1.385 8.611 8.633 1.00 91.00 93 LEU A N 1
ATOM 665 C CA . LEU A 1 93 ? 0.753 8.132 7.396 1.00 91.00 93 LEU A CA 1
ATOM 666 C C . LEU A 1 93 ? -0.250 9.133 6.782 1.00 91.00 93 LEU A C 1
ATOM 668 O O . LEU A 1 93 ? -0.568 9.053 5.593 1.00 91.00 93 LEU A O 1
ATOM 672 N N . GLN A 1 94 ? -0.802 10.032 7.605 1.00 91.38 94 GLN A N 1
ATOM 673 C CA . GLN A 1 94 ? -1.694 11.108 7.156 1.00 91.38 94 GLN A CA 1
ATOM 674 C C . GLN A 1 94 ? -0.926 12.282 6.552 1.00 91.38 94 GLN A C 1
ATOM 676 O O . GLN A 1 94 ? -1.475 12.994 5.715 1.00 91.38 94 GLN A O 1
ATOM 681 N N . GLU A 1 95 ? 0.316 12.488 6.980 1.00 90.88 95 GLU A N 1
ATOM 682 C CA . GLU A 1 95 ? 1.169 13.570 6.499 1.00 90.88 95 GLU A CA 1
ATOM 683 C C . GLU A 1 95 ? 1.875 13.172 5.201 1.00 90.88 95 GLU A C 1
ATOM 685 O O . GLU A 1 95 ? 1.963 13.977 4.274 1.00 90.88 95 GLU A O 1
ATOM 690 N N . ALA A 1 96 ? 2.348 11.925 5.113 1.00 90.31 96 ALA A N 1
ATOM 691 C CA . ALA A 1 96 ? 3.092 11.432 3.964 1.00 90.31 96 ALA A CA 1
ATOM 692 C C . ALA A 1 96 ? 2.869 9.935 3.705 1.00 90.31 96 ALA A C 1
ATOM 694 O O . ALA A 1 96 ? 2.537 9.154 4.595 1.00 90.31 96 ALA A O 1
ATOM 695 N N . CYS A 1 97 ? 3.101 9.520 2.458 1.00 91.56 97 CYS A N 1
ATOM 696 C CA . CYS A 1 97 ? 3.141 8.107 2.103 1.00 91.56 97 CYS A CA 1
ATOM 697 C C . CYS A 1 97 ? 4.515 7.502 2.405 1.00 91.56 97 CYS A C 1
ATOM 699 O O . CYS A 1 97 ? 5.546 8.066 2.036 1.00 91.56 97 CYS A O 1
ATOM 701 N N . HIS A 1 98 ? 4.538 6.316 3.008 1.00 91.94 98 HIS A N 1
ATOM 702 C CA . HIS A 1 98 ? 5.778 5.655 3.422 1.00 91.94 98 HIS A CA 1
ATOM 703 C C . HIS A 1 98 ? 6.115 4.460 2.540 1.00 91.94 98 HIS A C 1
ATOM 705 O O . HIS A 1 98 ? 5.246 3.664 2.197 1.00 91.94 98 HIS A O 1
ATOM 711 N N . LEU A 1 99 ? 7.393 4.303 2.196 1.00 91.69 99 LEU A N 1
ATOM 712 C CA . LEU A 1 99 ? 7.859 3.157 1.424 1.00 91.69 99 LEU A CA 1
ATOM 713 C C . LEU A 1 99 ? 7.774 1.883 2.274 1.00 91.69 99 LEU A C 1
ATOM 715 O O . LEU A 1 99 ? 8.436 1.778 3.304 1.00 91.69 99 LEU A O 1
ATOM 719 N N . VAL A 1 100 ? 6.988 0.914 1.811 1.00 91.19 100 VAL A N 1
ATOM 720 C CA . VAL A 1 100 ? 6.775 -0.371 2.497 1.00 91.19 100 VAL A CA 1
ATOM 721 C C . VAL A 1 100 ? 7.494 -1.526 1.799 1.00 91.19 100 VAL A C 1
ATOM 723 O O . VAL A 1 100 ? 7.718 -2.572 2.399 1.00 91.19 100 VAL A O 1
ATOM 726 N N . GLY A 1 101 ? 7.900 -1.358 0.541 1.00 90.12 101 GLY A N 1
ATOM 727 C CA . GLY A 1 101 ? 8.689 -2.369 -0.152 1.00 90.12 101 GLY A CA 1
ATOM 728 C C . GLY A 1 101 ? 8.715 -2.182 -1.658 1.00 90.12 101 GLY A C 1
ATOM 729 O O . GLY A 1 101 ? 8.490 -1.090 -2.181 1.00 90.12 101 GLY A O 1
ATOM 730 N N . THR A 1 102 ? 8.994 -3.274 -2.362 1.00 90.50 102 THR A N 1
ATOM 731 C CA . THR A 1 102 ? 9.004 -3.309 -3.826 1.00 90.50 102 THR A CA 1
ATOM 732 C C . THR A 1 102 ? 8.228 -4.518 -4.320 1.00 90.50 102 THR A C 1
ATOM 734 O O . THR A 1 102 ? 8.288 -5.590 -3.719 1.00 90.50 102 THR A O 1
ATOM 737 N N . HIS A 1 103 ? 7.471 -4.352 -5.400 1.00 88.38 103 HIS A N 1
ATOM 738 C CA . HIS A 1 103 ? 6.681 -5.428 -5.985 1.00 88.38 103 HIS A CA 1
ATOM 739 C C . HIS A 1 103 ? 6.589 -5.253 -7.495 1.00 88.38 103 HIS A C 1
ATOM 741 O O . HIS A 1 103 ? 6.245 -4.178 -7.981 1.00 88.38 103 HIS A O 1
ATOM 747 N N . GLY A 1 104 ? 6.925 -6.306 -8.245 1.00 86.12 104 GLY A N 1
ATOM 748 C CA . GLY A 1 104 ? 6.914 -6.262 -9.710 1.00 86.12 104 GLY A CA 1
ATOM 749 C C . GLY A 1 104 ? 7.810 -5.163 -10.292 1.00 86.12 104 GLY A C 1
ATOM 750 O O . GLY A 1 104 ? 7.420 -4.511 -11.253 1.00 86.12 104 GLY A O 1
ATOM 751 N N . GLY A 1 105 ? 8.964 -4.901 -9.668 1.00 88.12 105 GLY A N 1
ATOM 752 C CA . GLY A 1 105 ? 9.895 -3.862 -10.119 1.00 88.12 105 GLY A CA 1
ATOM 753 C C . GLY A 1 105 ? 9.440 -2.426 -9.845 1.00 88.12 105 GLY A C 1
ATOM 754 O O . GLY A 1 105 ? 10.077 -1.506 -10.339 1.00 88.12 105 GLY A O 1
ATOM 755 N N . LYS A 1 106 ? 8.382 -2.206 -9.055 1.00 90.31 106 LYS A N 1
ATOM 756 C CA . LYS A 1 106 ? 7.929 -0.870 -8.635 1.00 90.31 106 LYS A CA 1
ATOM 757 C C . LYS A 1 106 ? 8.051 -0.681 -7.132 1.00 90.31 106 LYS A C 1
ATOM 759 O O . LYS A 1 106 ? 7.933 -1.643 -6.369 1.00 90.31 106 LYS A O 1
ATOM 764 N N . TYR A 1 107 ? 8.269 0.560 -6.713 1.00 91.00 107 TYR A N 1
ATOM 765 C CA . TYR A 1 107 ? 8.197 0.938 -5.305 1.00 91.00 107 TYR A CA 1
ATOM 766 C C . TYR A 1 107 ? 6.746 0.937 -4.831 1.00 91.00 107 TYR A C 1
ATOM 768 O O . TYR A 1 107 ? 5.864 1.457 -5.513 1.00 91.00 107 TYR A O 1
ATOM 776 N N . MET A 1 108 ? 6.508 0.361 -3.659 1.00 91.62 108 MET A N 1
ATOM 777 C CA . MET A 1 108 ? 5.185 0.277 -3.051 1.00 91.62 108 MET A CA 1
ATOM 778 C C . MET A 1 108 ? 5.144 1.189 -1.832 1.00 91.62 108 MET A C 1
ATOM 780 O O . MET A 1 108 ? 5.974 1.066 -0.927 1.00 91.62 108 MET A O 1
ATOM 784 N N . TYR A 1 109 ? 4.176 2.098 -1.820 1.00 92.44 109 TYR A N 1
ATOM 785 C CA . TYR A 1 109 ? 3.994 3.113 -0.791 1.00 92.44 109 TYR A CA 1
ATOM 786 C C . TYR A 1 109 ? 2.687 2.893 -0.043 1.00 92.44 109 TYR A C 1
ATOM 788 O O . TYR A 1 109 ? 1.675 2.547 -0.645 1.00 92.44 109 TYR A O 1
ATOM 796 N N . LEU A 1 110 ? 2.705 3.121 1.263 1.00 92.88 110 LEU A N 1
ATOM 797 C CA . LEU A 1 110 ? 1.554 3.043 2.144 1.00 92.88 110 LEU A CA 1
ATOM 798 C C . LEU A 1 110 ? 1.043 4.454 2.446 1.00 92.88 110 LEU A C 1
ATOM 800 O O . LEU A 1 110 ? 1.808 5.285 2.932 1.00 92.88 110 LEU A O 1
ATOM 804 N N . CYS A 1 111 ? -0.233 4.711 2.170 1.00 93.88 111 CYS A N 1
ATOM 805 C CA . CYS A 1 111 ? -0.857 6.029 2.265 1.00 93.88 111 CYS A CA 1
ATOM 806 C C . CYS A 1 111 ? -2.174 5.967 3.053 1.00 93.88 111 CYS A C 1
ATOM 808 O O . CYS A 1 111 ? -2.949 5.014 2.911 1.00 93.88 111 CYS A O 1
ATOM 810 N N . ALA A 1 112 ? -2.480 7.015 3.826 1.00 93.88 112 ALA A N 1
ATOM 811 C CA . ALA A 1 112 ? -3.779 7.146 4.500 1.00 93.88 112 ALA A CA 1
ATOM 812 C C . ALA A 1 112 ? -4.939 7.473 3.538 1.00 93.88 112 ALA A C 1
ATOM 814 O O . ALA A 1 112 ? -6.103 7.240 3.863 1.00 93.88 112 ALA A O 1
ATOM 815 N N . SER A 1 113 ? -4.645 8.004 2.350 1.00 91.38 113 SER A N 1
ATOM 816 C CA . SER A 1 113 ? -5.635 8.341 1.326 1.00 91.38 113 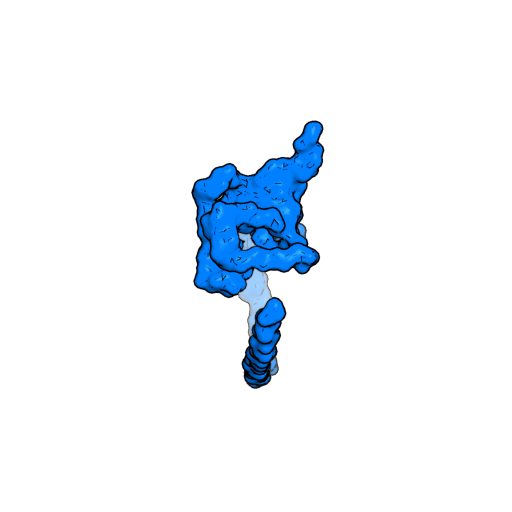SER A CA 1
ATOM 817 C C . SER A 1 113 ? -5.124 7.997 -0.074 1.00 91.38 113 SER A C 1
ATOM 819 O O . SER A 1 113 ? -3.932 7.775 -0.287 1.00 91.38 113 SER A O 1
ATOM 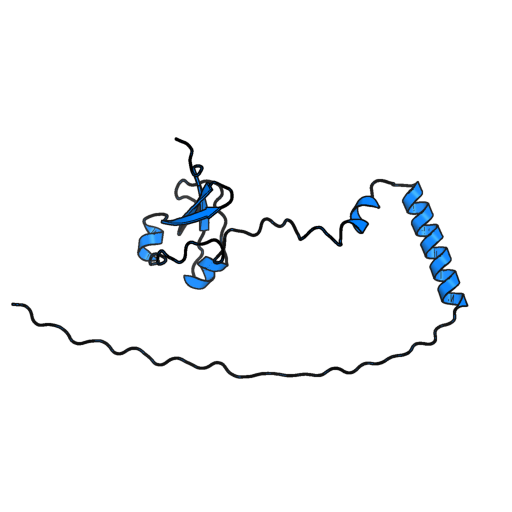821 N N . ARG A 1 114 ? -6.048 7.921 -1.037 1.00 89.06 114 ARG A N 1
ATOM 822 C CA . ARG A 1 114 ? -5.740 7.604 -2.437 1.00 89.06 114 ARG A CA 1
ATOM 823 C C . ARG A 1 114 ? -5.130 8.785 -3.196 1.00 89.06 114 ARG A C 1
ATOM 825 O O . ARG A 1 114 ? -4.386 8.581 -4.145 1.00 89.06 114 ARG A O 1
ATOM 832 N N . ASP A 1 115 ? -5.431 10.008 -2.776 1.00 84.06 115 ASP A N 1
ATOM 833 C CA . ASP A 1 115 ? -5.198 11.222 -3.566 1.00 84.06 115 ASP A CA 1
ATOM 834 C C . ASP A 1 115 ? -3.847 11.902 -3.252 1.00 84.06 115 ASP A C 1
ATOM 836 O O . ASP A 1 115 ? -3.680 13.102 -3.445 1.00 84.06 115 ASP A O 1
ATOM 840 N N . MET A 1 116 ? -2.859 11.133 -2.783 1.00 81.12 116 MET A N 1
ATOM 841 C CA . MET A 1 116 ? -1.535 11.625 -2.359 1.00 81.12 116 MET A CA 1
ATOM 842 C C . MET A 1 116 ? -0.517 11.746 -3.512 1.00 81.12 116 MET A C 1
ATOM 844 O O . MET A 1 116 ? 0.685 11.818 -3.272 1.00 81.12 116 MET A O 1
ATOM 848 N N . GLY A 1 117 ? -0.979 11.748 -4.767 1.00 80.94 117 GLY A N 1
ATOM 849 C CA . GLY A 1 117 ? -0.124 11.937 -5.948 1.00 80.94 117 GLY A CA 1
ATOM 850 C C . GLY A 1 117 ? 0.605 10.684 -6.449 1.00 80.94 117 GLY A C 1
ATOM 851 O O . GLY A 1 117 ? 1.588 10.812 -7.174 1.00 80.94 117 GLY A O 1
ATOM 852 N N . TYR A 1 118 ? 0.136 9.488 -6.083 1.00 84.94 118 TYR A N 1
ATOM 853 C CA . TYR A 1 118 ? 0.656 8.216 -6.591 1.00 84.94 118 TYR A CA 1
ATOM 854 C C . TYR A 1 118 ? -0.380 7.494 -7.452 1.00 84.94 118 TYR A C 1
ATOM 856 O O . TYR A 1 118 ? -1.584 7.581 -7.210 1.00 84.94 118 TYR A O 1
ATOM 864 N N . ASP A 1 119 ? 0.100 6.722 -8.422 1.00 83.81 119 ASP A N 1
ATOM 865 C CA . ASP A 1 119 ? -0.744 5.907 -9.286 1.00 83.81 119 ASP A CA 1
ATOM 866 C C . ASP A 1 119 ? -0.945 4.495 -8.719 1.00 83.81 119 ASP A C 1
ATOM 868 O O . ASP A 1 119 ? -0.222 4.013 -7.842 1.00 83.81 119 ASP A O 1
ATOM 872 N N . GLY A 1 120 ? -1.952 3.787 -9.231 1.00 86.25 120 GLY A N 1
ATOM 873 C CA . GLY A 1 120 ? -2.165 2.374 -8.896 1.00 86.25 120 GLY A CA 1
ATOM 874 C C . GLY A 1 120 ? -2.498 2.111 -7.422 1.00 86.25 120 GLY A C 1
ATOM 875 O O . GLY A 1 120 ? -2.315 0.993 -6.945 1.00 86.25 120 GLY A O 1
ATOM 876 N N . CYS A 1 121 ? -2.998 3.119 -6.708 1.00 90.81 121 CYS A N 1
ATOM 877 C CA . CYS A 1 121 ? -3.451 2.998 -5.330 1.00 90.81 121 CYS A CA 1
ATOM 878 C C . CYS A 1 121 ? -4.617 2.011 -5.194 1.00 90.81 121 CYS A C 1
ATOM 880 O O . CYS A 1 121 ? -5.720 2.244 -5.700 1.00 90.81 121 CYS A O 1
ATOM 882 N N . LYS A 1 122 ? -4.390 0.926 -4.455 1.00 91.31 122 LYS A N 1
ATOM 883 C CA . LYS A 1 122 ? -5.407 -0.058 -4.077 1.00 91.31 122 LYS A CA 1
ATOM 884 C C . LYS A 1 122 ? -5.524 -0.116 -2.566 1.00 91.31 122 LYS A C 1
ATOM 886 O O . LYS A 1 122 ? -4.519 -0.144 -1.863 1.00 91.31 122 LYS A O 1
ATOM 891 N N . GLN A 1 123 ? -6.752 -0.151 -2.062 1.00 92.12 123 GLN A N 1
ATOM 892 C CA . GLN A 1 123 ? -6.967 -0.393 -0.643 1.00 92.12 123 GLN A CA 1
ATOM 893 C C . GLN A 1 123 ? -6.467 -1.795 -0.293 1.00 92.12 123 GLN A C 1
ATOM 895 O O . GLN A 1 123 ? -6.756 -2.752 -1.013 1.00 92.12 123 GLN A O 1
ATOM 900 N N . SER A 1 124 ? -5.725 -1.904 0.802 1.00 90.50 124 SER A N 1
ATOM 901 C CA . SER A 1 124 ? -5.234 -3.185 1.297 1.00 90.50 124 SER A CA 1
ATOM 902 C C . SER A 1 124 ? -5.923 -3.509 2.617 1.00 90.50 124 SER A C 1
ATOM 904 O O . SER A 1 124 ? -5.842 -2.724 3.566 1.00 90.50 124 SER A O 1
ATOM 906 N N . SER A 1 125 ? -6.633 -4.640 2.664 1.00 90.44 125 SER A N 1
ATOM 907 C CA . SER A 1 125 ? -7.312 -5.131 3.873 1.00 90.44 125 SER A CA 1
ATOM 908 C C . SER A 1 125 ? -6.308 -5.387 4.988 1.00 90.44 125 SER A C 1
ATOM 910 O O . SER A 1 125 ? -6.474 -4.889 6.089 1.00 90.44 125 SER A O 1
ATOM 912 N N . ASP A 1 126 ? -5.198 -6.027 4.637 1.00 89.81 126 ASP A N 1
ATOM 913 C CA . ASP A 1 126 ? -4.065 -6.347 5.498 1.00 89.81 126 ASP A CA 1
ATOM 914 C C . ASP A 1 126 ? -3.610 -5.167 6.369 1.00 89.81 126 ASP A C 1
ATOM 916 O O . ASP A 1 126 ? -3.517 -5.276 7.594 1.00 89.81 126 ASP A O 1
ATOM 920 N N . PHE A 1 127 ? -3.330 -4.023 5.743 1.00 91.56 127 PHE A N 1
ATOM 921 C CA . PHE A 1 127 ? -2.910 -2.824 6.468 1.00 91.56 127 PHE A CA 1
ATOM 922 C C . PHE A 1 127 ? -4.098 -2.109 7.108 1.00 91.56 127 PHE A C 1
ATOM 924 O O . PHE A 1 127 ? -3.964 -1.564 8.202 1.00 91.56 127 PHE A O 1
ATOM 931 N N . SER A 1 128 ? -5.268 -2.134 6.465 1.00 92.56 128 SER A N 1
ATOM 932 C CA . SER A 1 128 ? -6.462 -1.494 7.022 1.00 92.56 128 SER A CA 1
ATOM 933 C C . SER A 1 128 ? -6.876 -2.115 8.360 1.00 92.56 128 SER A C 1
ATOM 935 O O . SER A 1 128 ? -7.244 -1.390 9.285 1.00 92.56 128 SER A O 1
ATOM 937 N N . ASP A 1 129 ? -6.739 -3.433 8.490 1.00 92.62 129 ASP A N 1
ATOM 938 C CA . ASP A 1 129 ? -7.047 -4.189 9.704 1.00 92.62 129 ASP A CA 1
ATOM 939 C C . ASP A 1 129 ? -6.066 -3.862 10.839 1.00 92.62 129 ASP A C 1
ATOM 941 O O . ASP A 1 129 ? -6.471 -3.732 11.994 1.00 92.62 129 ASP A O 1
ATOM 945 N N . TYR A 1 130 ? -4.786 -3.647 10.519 1.00 91.50 130 TYR A N 1
ATOM 946 C CA . TYR A 1 130 ? -3.767 -3.271 11.504 1.00 91.50 130 TYR A CA 1
ATOM 947 C C . TYR A 1 130 ? -3.966 -1.861 12.069 1.00 91.50 130 TYR A C 1
ATOM 949 O O . TYR A 1 130 ? -3.836 -1.655 13.275 1.00 91.50 130 TYR A O 1
ATOM 957 N N . TYR A 1 131 ? -4.314 -0.889 11.221 1.00 91.88 131 TYR A N 1
ATOM 958 C CA . TYR A 1 131 ? -4.571 0.485 11.668 1.00 91.88 131 TYR A CA 1
ATOM 959 C C . TYR A 1 131 ? -6.013 0.708 12.155 1.00 91.88 131 TYR A C 1
ATOM 961 O O . TYR A 1 131 ? -6.303 1.751 12.749 1.00 91.88 131 TYR A O 1
ATOM 969 N N . GLY A 1 132 ? -6.930 -0.230 11.890 1.00 93.81 132 GLY A N 1
ATOM 970 C CA . GLY A 1 132 ? -8.369 -0.070 12.129 1.00 93.81 132 GLY A CA 1
ATOM 971 C C . GLY A 1 132 ? -9.002 1.053 11.296 1.00 93.81 132 GLY A C 1
ATOM 972 O O . GLY A 1 132 ? -10.006 1.646 11.700 1.00 93.81 132 GLY A O 1
ATOM 973 N N . LYS A 1 133 ? -8.371 1.417 10.175 1.00 94.38 133 LYS A N 1
ATOM 974 C CA . LYS A 1 133 ? -8.710 2.557 9.311 1.00 94.38 133 LYS A CA 1
ATOM 975 C C . LYS A 1 133 ? -8.378 2.204 7.862 1.00 94.38 133 LYS A C 1
ATOM 977 O O . LYS A 1 133 ? -7.481 1.398 7.649 1.00 94.38 133 LYS A O 1
ATOM 982 N N . PRO A 1 134 ? -9.055 2.784 6.858 1.00 93.12 134 PRO A N 1
ATOM 983 C CA . PRO A 1 134 ? -8.768 2.469 5.463 1.00 93.12 134 PRO A CA 1
ATOM 984 C C . PRO A 1 134 ? -7.354 2.922 5.084 1.00 93.12 134 PRO A C 1
ATOM 986 O O . PRO A 1 134 ? -7.027 4.101 5.208 1.00 93.12 134 PRO A O 1
ATOM 989 N N . VAL A 1 135 ? -6.539 1.982 4.606 1.00 93.94 135 VAL A N 1
ATOM 990 C CA . VAL A 1 135 ? -5.172 2.231 4.136 1.00 93.94 135 VAL A CA 1
ATOM 991 C C . VAL A 1 135 ? -5.009 1.765 2.701 1.00 93.94 135 VAL A C 1
ATOM 993 O O . VAL A 1 135 ? -5.502 0.706 2.300 1.00 93.94 135 VAL A O 1
ATOM 996 N N . TYR A 1 136 ? -4.281 2.565 1.930 1.00 93.75 136 TYR A N 1
ATOM 997 C CA . TYR A 1 136 ? -4.053 2.352 0.513 1.00 93.75 136 TYR A CA 1
ATOM 998 C C . TYR A 1 136 ? -2.585 2.042 0.262 1.00 93.75 136 TYR A C 1
ATOM 1000 O O . TYR A 1 136 ? -1.695 2.676 0.826 1.00 93.75 136 TYR A O 1
ATOM 1008 N N . VAL A 1 137 ? -2.343 1.067 -0.604 1.00 93.00 137 VAL A N 1
ATOM 1009 C CA . VAL A 1 137 ? -1.024 0.774 -1.145 1.00 93.00 137 VAL A CA 1
ATOM 1010 C C . VAL A 1 137 ? -0.971 1.309 -2.565 1.00 93.00 137 VAL A C 1
ATOM 1012 O O . VAL A 1 137 ? -1.738 0.873 -3.423 1.00 93.00 137 VAL A O 1
ATOM 1015 N N . CYS A 1 138 ? -0.061 2.239 -2.808 1.00 92.88 138 CYS A N 1
ATOM 1016 C CA . CYS A 1 138 ? 0.145 2.884 -4.092 1.00 92.88 138 CYS A CA 1
ATOM 1017 C C . CYS A 1 138 ? 1.448 2.426 -4.740 1.00 92.88 138 CYS A C 1
ATOM 1019 O O . CYS A 1 138 ? 2.445 2.183 -4.059 1.00 92.88 138 CYS A O 1
ATOM 1021 N N . SER A 1 139 ? 1.442 2.320 -6.067 1.00 91.69 139 SER A N 1
ATOM 1022 C CA . SER A 1 139 ? 2.642 2.026 -6.846 1.00 91.69 139 SER A CA 1
ATOM 1023 C C . SER A 1 139 ? 3.309 3.327 -7.278 1.00 91.69 139 SER A C 1
ATOM 1025 O O . SER A 1 139 ? 2.673 4.176 -7.897 1.00 91.69 139 SER A O 1
ATOM 1027 N N . GLY A 1 140 ? 4.590 3.481 -6.966 1.00 88.56 140 GLY A N 1
ATOM 1028 C CA . GLY A 1 140 ? 5.408 4.593 -7.435 1.00 88.56 140 GLY A CA 1
ATOM 1029 C C . GLY A 1 140 ? 6.286 4.213 -8.626 1.00 88.56 140 GLY A C 1
ATOM 1030 O O . GLY A 1 140 ? 5.940 3.346 -9.431 1.00 88.56 140 GLY A O 1
ATOM 1031 N N . GLY A 1 141 ? 7.437 4.881 -8.719 1.00 85.25 141 GLY A N 1
ATOM 1032 C CA . GLY A 1 141 ? 8.406 4.690 -9.798 1.00 85.25 141 GLY A CA 1
ATOM 1033 C C . GLY A 1 141 ? 9.006 3.281 -9.871 1.00 85.25 141 GLY A C 1
ATOM 1034 O O . GLY A 1 141 ? 8.862 2.460 -8.959 1.00 85.25 141 GLY A O 1
ATOM 1035 N N . GLU A 1 142 ? 9.698 3.014 -10.976 1.00 87.75 142 GLU A N 1
ATOM 1036 C CA . GLU A 1 142 ? 10.397 1.751 -11.208 1.00 87.75 142 GLU A CA 1
ATOM 1037 C C . GLU A 1 142 ? 11.696 1.667 -10.397 1.00 87.75 142 GLU A C 1
ATOM 1039 O O . GLU A 1 142 ? 12.474 2.618 -10.285 1.00 87.75 142 GLU A O 1
ATOM 1044 N N . VAL A 1 143 ? 11.938 0.491 -9.831 1.00 81.25 143 VAL A N 1
ATOM 1045 C CA . VAL A 1 143 ? 13.120 0.165 -9.040 1.00 81.25 143 VAL A CA 1
ATOM 1046 C C . VAL A 1 143 ? 14.289 -0.022 -10.003 1.00 81.25 143 VAL A C 1
ATOM 1048 O O . VAL A 1 143 ? 14.434 -1.075 -10.616 1.00 81.25 143 VAL A O 1
ATOM 1051 N N . GLY A 1 144 ? 15.121 1.011 -10.144 1.00 71.69 144 GLY A N 1
ATOM 1052 C CA . GLY A 1 144 ? 16.320 0.975 -10.991 1.00 71.69 144 GLY A CA 1
ATOM 1053 C C . GLY A 1 144 ? 16.260 1.816 -12.268 1.00 71.69 144 GLY A C 1
ATOM 1054 O O . GLY A 1 144 ? 17.214 1.770 -13.039 1.00 71.69 144 GLY A O 1
ATOM 1055 N N . GLY A 1 145 ? 15.205 2.609 -12.480 1.00 61.44 145 GLY A N 1
ATOM 1056 C CA . GLY A 1 145 ? 15.183 3.627 -13.534 1.00 61.44 145 GLY A CA 1
ATOM 1057 C C . GLY A 1 145 ? 16.063 4.817 -13.148 1.00 61.44 145 GLY A C 1
ATOM 1058 O O . GLY A 1 145 ? 15.614 5.703 -12.420 1.00 61.44 145 GLY A O 1
ATOM 1059 N N . ARG A 1 146 ? 17.325 4.809 -13.580 1.00 48.25 146 ARG A N 1
ATOM 1060 C CA . ARG A 1 146 ? 18.264 5.930 -13.470 1.00 48.25 146 ARG A CA 1
ATOM 1061 C C . ARG A 1 146 ? 18.726 6.334 -14.862 1.00 48.25 146 ARG A C 1
ATOM 1063 O O . ARG A 1 146 ? 18.988 5.411 -15.663 1.00 48.25 146 ARG A O 1
#